Protein AF-A0A942G0R8-F1 (afdb_monomer_lite)

Foldseek 3Di:
DCQPALEEEDEDDQVVLCVCVVVVLPHAFQRKYKYKPYDNPPQAAPDWDADPNIIMGMHTNFDDPAAKKWKDWVPFDTKMWHWDDDGFDIWTWIAGPNDTWTWAPWGTDRQWTWTWTQDPPRWIKIDIWGDDPQKIWDWIDTPPDITIMIMGHD

pLDDT: mean 93.08, std 7.12, range [63.38, 98.56]

Sequence (154 aa):
DFSQATVVTLYLLPELNLRLKPTLLQMKPGTRIVSHSFDMGTWQPDTEINVGGSYGFFWIVPADVRGRWAIQLPGQSKAALALEQNYQKISGTLTVDGRAHPIEEARMVGTEMRFSCLCDGGKRAAFSLKVAGNSLAGQMRGPERSVAVEGKRL

Secondary structure (DSSP, 8-state):
--TT-SEEEE---HHHHHHHHHHHHTSPTT-EEEEES--BTTB--SEEEEETTEEEEEEE-PPP--EEEEEE-TT-S-EEEEEEEETTEEEEEEEETTEEEEEEEEEEETTEEEEEEE-TTS-EEEEEEEEETTEEEEEEE-SS-EEEEEEEE-

Radius of gyration: 17.7 Å; chains: 1; bounding box: 46×21×50 Å

Structure (mmCIF, N/CA/C/O backbone):
data_AF-A0A942G0R8-F1
#
_entry.id   AF-A0A942G0R8-F1
#
loop_
_atom_site.group_PDB
_atom_site.id
_atom_site.type_symbol
_atom_site.label_atom_id
_atom_site.label_alt_id
_atom_site.label_comp_id
_atom_site.label_asym_id
_atom_site.label_entity_id
_atom_site.label_seq_id
_atom_site.pdbx_PDB_ins_code
_atom_site.Cartn_x
_atom_site.Cartn_y
_atom_site.Cartn_z
_atom_site.occupancy
_atom_site.B_iso_or_equiv
_atom_site.auth_seq_id
_atom_site.auth_comp_id
_atom_site.auth_asym_id
_atom_site.auth_atom_id
_atom_site.pdbx_PDB_model_num
ATOM 1 N N . ASP A 1 1 ? -3.143 -3.179 -23.676 1.00 63.81 1 ASP A N 1
ATOM 2 C CA . ASP A 1 1 ? -3.898 -3.545 -22.465 1.00 63.81 1 ASP A CA 1
ATOM 3 C C . ASP A 1 1 ? -3.019 -4.461 -21.616 1.00 63.81 1 ASP A C 1
ATOM 5 O O . ASP A 1 1 ? -2.422 -5.369 -22.179 1.00 63.81 1 ASP A O 1
ATOM 9 N N . PHE A 1 2 ? -2.882 -4.185 -20.315 1.00 73.38 2 PHE A N 1
ATOM 10 C CA . PHE A 1 2 ? -2.100 -4.984 -19.355 1.00 73.38 2 PHE A CA 1
ATOM 11 C C . PHE A 1 2 ? -2.980 -5.622 -18.265 1.00 73.38 2 PHE A C 1
ATOM 13 O O . PHE A 1 2 ? -2.458 -6.202 -17.318 1.00 73.38 2 PHE A O 1
ATOM 20 N N . SER A 1 3 ? -4.307 -5.532 -18.375 1.00 72.00 3 SER A N 1
ATOM 21 C CA . SER A 1 3 ? -5.265 -5.854 -17.305 1.00 72.00 3 SER A CA 1
ATOM 22 C C . SER A 1 3 ? -5.118 -7.249 -16.669 1.00 72.00 3 SER A C 1
ATOM 24 O O . SER A 1 3 ? -5.421 -7.412 -15.488 1.00 7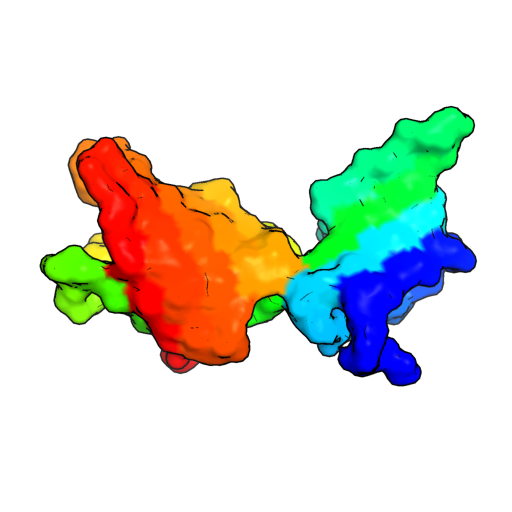2.00 3 SER A O 1
ATOM 26 N N . GLN A 1 4 ? -4.620 -8.244 -17.414 1.00 82.38 4 GLN A N 1
ATOM 27 C CA . GLN A 1 4 ? -4.427 -9.626 -16.944 1.00 82.38 4 GLN A CA 1
ATOM 28 C C . GLN A 1 4 ? -3.023 -9.918 -16.387 1.00 82.38 4 GLN A C 1
ATOM 30 O O . GLN A 1 4 ? -2.798 -10.972 -15.789 1.00 82.38 4 GLN A O 1
ATOM 35 N N . ALA A 1 5 ? -2.054 -9.025 -16.596 1.00 86.50 5 ALA A N 1
ATOM 36 C CA . ALA A 1 5 ? -0.676 -9.271 -16.194 1.00 86.50 5 ALA A CA 1
ATOM 37 C C . ALA A 1 5 ? -0.515 -9.171 -14.668 1.00 86.50 5 ALA A C 1
ATOM 39 O O . ALA A 1 5 ? -1.016 -8.251 -14.027 1.00 86.50 5 ALA A O 1
ATOM 40 N N . THR A 1 6 ? 0.222 -10.119 -14.082 1.00 92.06 6 THR A N 1
ATOM 41 C CA . THR A 1 6 ? 0.568 -10.124 -12.643 1.00 92.06 6 THR A CA 1
ATOM 42 C C . THR A 1 6 ? 2.036 -9.774 -12.383 1.00 92.06 6 THR A C 1
ATOM 44 O O . THR A 1 6 ? 2.437 -9.576 -11.228 1.00 92.06 6 THR A O 1
ATOM 47 N N . VAL A 1 7 ? 2.838 -9.728 -13.450 1.00 96.12 7 VAL A N 1
ATOM 48 C CA . VAL A 1 7 ? 4.231 -9.277 -13.490 1.00 96.12 7 VAL A CA 1
ATOM 49 C C . VAL A 1 7 ? 4.428 -8.476 -14.774 1.00 96.12 7 VAL A C 1
ATOM 51 O O . VAL A 1 7 ? 3.956 -8.895 -15.830 1.00 96.12 7 VAL A O 1
ATOM 54 N N . VAL A 1 8 ? 5.138 -7.355 -14.686 1.00 95.75 8 VAL A N 1
ATOM 55 C CA . VAL A 1 8 ? 5.575 -6.542 -15.824 1.00 95.75 8 VAL A CA 1
ATOM 56 C C . VAL A 1 8 ? 7.080 -6.334 -15.722 1.00 95.75 8 VAL A C 1
ATOM 58 O O . VAL A 1 8 ? 7.585 -5.942 -14.672 1.00 95.75 8 VAL A O 1
ATOM 61 N N . THR A 1 9 ? 7.797 -6.580 -16.812 1.00 95.44 9 THR A N 1
ATOM 62 C CA . THR A 1 9 ? 9.235 -6.316 -16.922 1.00 95.44 9 THR A CA 1
ATOM 63 C C . THR A 1 9 ? 9.464 -5.216 -17.947 1.00 95.44 9 THR A C 1
ATOM 65 O O . THR A 1 9 ? 8.969 -5.312 -19.069 1.00 95.44 9 THR A O 1
ATOM 68 N N . LEU A 1 10 ? 10.206 -4.180 -17.571 1.00 94.56 10 LEU A N 1
ATOM 69 C CA . LEU A 1 10 ? 10.457 -3.003 -18.391 1.00 94.56 10 LEU A CA 1
ATOM 70 C C . LEU A 1 10 ? 11.941 -2.901 -18.722 1.00 94.56 10 LEU A C 1
ATOM 72 O O . LEU A 1 10 ? 12.799 -2.937 -17.839 1.00 94.56 10 LEU A O 1
ATOM 76 N N . TYR A 1 11 ? 12.219 -2.721 -20.008 1.00 93.19 11 TYR A N 1
ATOM 77 C CA . TYR A 1 11 ? 13.522 -2.308 -20.501 1.00 93.19 11 TYR A CA 1
ATOM 78 C C . TYR A 1 11 ? 13.304 -1.218 -21.546 1.00 93.19 11 TYR A C 1
ATOM 80 O O . TYR A 1 11 ? 13.187 -1.477 -22.741 1.00 93.19 11 TYR A O 1
ATOM 88 N N . LEU A 1 12 ? 13.098 -0.004 -21.044 1.00 89.69 12 LEU A N 1
ATOM 89 C CA . LEU A 1 12 ? 12.662 1.166 -21.801 1.00 89.69 12 LEU A CA 1
ATOM 90 C C . LEU A 1 12 ? 13.551 2.365 -21.460 1.00 89.69 12 LEU A C 1
ATOM 92 O O . LEU A 1 12 ? 14.416 2.276 -20.597 1.00 89.69 12 LEU A O 1
ATOM 96 N N . LEU A 1 13 ? 13.311 3.494 -22.124 1.00 91.56 13 LEU A N 1
ATOM 97 C CA . LEU A 1 13 ? 13.907 4.784 -21.772 1.00 91.56 13 LEU A CA 1
ATOM 98 C C . LEU A 1 13 ? 13.164 5.443 -20.586 1.00 91.56 13 LEU A C 1
ATOM 100 O O . LEU A 1 13 ? 11.971 5.167 -20.398 1.00 91.56 13 LEU A O 1
ATOM 104 N N . PRO A 1 14 ? 13.812 6.345 -19.818 1.00 90.50 14 PRO A N 1
ATOM 105 C CA . PRO A 1 14 ? 13.206 7.008 -18.657 1.00 90.50 14 PRO A CA 1
ATOM 106 C C . PRO A 1 14 ? 11.860 7.677 -18.960 1.00 90.50 14 PRO A C 1
ATOM 108 O O . PRO A 1 14 ? 10.892 7.538 -18.211 1.00 90.50 14 PRO A O 1
ATOM 111 N N . GLU A 1 15 ? 11.755 8.374 -20.091 1.00 93.25 15 GLU A N 1
ATOM 112 C CA . GLU A 1 15 ? 10.555 9.123 -20.467 1.00 93.25 15 GLU A CA 1
ATOM 113 C C . GLU A 1 15 ? 9.379 8.186 -20.761 1.00 93.25 15 GLU A C 1
ATOM 115 O O . GLU A 1 15 ? 8.221 8.520 -20.491 1.00 93.25 15 GLU A O 1
ATOM 120 N N . LEU A 1 16 ? 9.669 6.994 -21.292 1.00 93.19 16 LEU A N 1
ATOM 121 C CA . LEU A 1 16 ? 8.664 5.967 -21.550 1.00 93.19 16 LEU A CA 1
ATOM 122 C C . LEU A 1 16 ? 8.165 5.347 -20.245 1.00 93.19 16 LEU A C 1
ATOM 124 O O . LEU A 1 16 ? 6.955 5.174 -20.102 1.00 93.19 16 LEU A O 1
ATOM 128 N N . ASN A 1 17 ? 9.049 5.101 -19.272 1.00 92.75 17 ASN A N 1
ATOM 129 C CA . ASN A 1 17 ? 8.644 4.665 -17.932 1.00 92.75 17 ASN A CA 1
ATOM 130 C C . ASN A 1 17 ? 7.670 5.667 -17.298 1.00 92.75 17 ASN A C 1
ATOM 132 O O . ASN A 1 17 ? 6.591 5.287 -16.838 1.00 92.75 17 ASN A O 1
ATOM 136 N N . LEU A 1 18 ? 7.987 6.964 -17.353 1.00 94.06 18 LEU A N 1
ATOM 137 C CA . LEU A 1 18 ? 7.130 8.011 -16.790 1.00 94.06 18 LEU A CA 1
ATOM 138 C C . LEU A 1 18 ? 5.769 8.115 -17.491 1.00 94.06 18 LEU A C 1
ATOM 140 O O . LEU A 1 18 ? 4.757 8.313 -16.816 1.00 94.06 18 LEU A O 1
ATOM 144 N N . ARG A 1 19 ? 5.721 7.943 -18.819 1.00 94.38 19 ARG A N 1
ATOM 145 C CA . ARG A 1 19 ? 4.461 7.893 -19.583 1.00 94.38 19 ARG A CA 1
ATOM 146 C C . ARG A 1 19 ? 3.643 6.636 -19.286 1.00 94.38 19 ARG A C 1
ATOM 148 O O . ARG A 1 19 ? 2.417 6.697 -19.321 1.00 94.38 19 ARG A O 1
ATOM 155 N N . LEU A 1 20 ? 4.299 5.514 -18.988 1.00 94.00 20 LEU A N 1
ATOM 156 C CA . LEU A 1 20 ? 3.641 4.240 -18.701 1.00 94.00 20 LEU A CA 1
ATOM 157 C C . LEU A 1 20 ? 3.128 4.155 -17.255 1.00 94.00 20 LEU A C 1
ATOM 159 O O . LEU A 1 20 ? 2.113 3.501 -17.009 1.00 94.00 20 LEU A O 1
ATOM 163 N N . LYS A 1 21 ? 3.768 4.856 -16.308 1.00 95.31 21 LYS A N 1
ATOM 164 C CA . LYS A 1 21 ? 3.412 4.871 -14.877 1.00 95.31 21 LYS A CA 1
ATOM 165 C C . LYS A 1 21 ? 1.903 4.988 -14.592 1.00 95.31 21 LYS A C 1
ATOM 167 O O . LYS A 1 21 ? 1.412 4.163 -13.822 1.00 95.31 21 LYS A O 1
ATOM 172 N N . PRO A 1 22 ? 1.133 5.928 -15.184 1.00 95.62 22 PRO A N 1
ATOM 173 C CA . PRO A 1 22 ? -0.306 6.019 -14.928 1.00 95.62 22 PRO A CA 1
ATOM 174 C C . PRO A 1 22 ? -1.074 4.746 -15.310 1.00 95.62 22 PRO A C 1
ATOM 176 O O . PRO A 1 22 ? -2.008 4.370 -14.612 1.00 95.62 22 PRO A O 1
ATOM 179 N N . THR A 1 23 ? -0.654 4.055 -16.376 1.00 94.81 23 THR A N 1
ATOM 180 C CA . THR A 1 23 ? -1.261 2.784 -16.808 1.00 94.81 23 THR A CA 1
ATOM 181 C C . THR A 1 23 ? -0.899 1.650 -15.850 1.00 94.81 23 THR A C 1
ATOM 183 O O . THR A 1 23 ? -1.754 0.844 -15.496 1.00 94.81 23 THR A O 1
ATOM 186 N N . LEU A 1 24 ? 0.352 1.605 -15.377 1.00 95.44 24 LEU A N 1
ATOM 187 C CA . LEU A 1 24 ? 0.813 0.598 -14.413 1.00 95.44 24 LEU A CA 1
ATOM 188 C C . LEU A 1 24 ? 0.073 0.700 -13.074 1.00 95.44 24 LEU A C 1
ATOM 190 O O . LEU A 1 24 ? -0.273 -0.314 -12.478 1.00 95.44 24 LEU A O 1
ATOM 194 N N . LEU A 1 25 ? -0.223 1.919 -12.621 1.00 95.62 25 LEU A N 1
ATOM 195 C CA . LEU A 1 25 ? -0.970 2.159 -11.382 1.00 95.62 25 LEU A CA 1
ATOM 196 C C . LEU A 1 25 ? -2.449 1.750 -11.467 1.00 95.62 25 LEU A C 1
ATOM 198 O O . LEU A 1 25 ? -3.078 1.561 -10.432 1.00 95.62 25 LEU A O 1
ATOM 202 N N . GLN A 1 26 ? -3.001 1.600 -12.675 1.00 94.38 26 GLN A N 1
ATOM 203 C CA . GLN A 1 26 ? -4.364 1.097 -12.895 1.00 94.38 26 GLN A CA 1
ATOM 204 C C . GLN A 1 26 ? -4.435 -0.436 -12.935 1.00 94.38 26 GLN A C 1
ATOM 206 O O . GLN A 1 26 ? -5.525 -1.003 -13.016 1.00 94.38 26 GLN A O 1
ATOM 211 N N . MET A 1 27 ? -3.291 -1.123 -12.899 1.00 95.50 27 MET A N 1
ATOM 212 C CA . MET A 1 27 ? -3.259 -2.580 -12.876 1.00 95.50 27 MET A CA 1
ATOM 213 C C . MET A 1 27 ? -3.796 -3.131 -11.552 1.00 95.50 27 MET A C 1
ATOM 215 O O . MET A 1 27 ? -3.929 -2.426 -10.550 1.00 95.50 27 MET A O 1
ATOM 219 N N . LYS A 1 28 ? -4.077 -4.437 -11.527 1.00 95.44 28 LYS A N 1
ATOM 220 C CA . LYS A 1 28 ? -4.548 -5.120 -10.321 1.00 95.44 28 LYS A CA 1
ATOM 22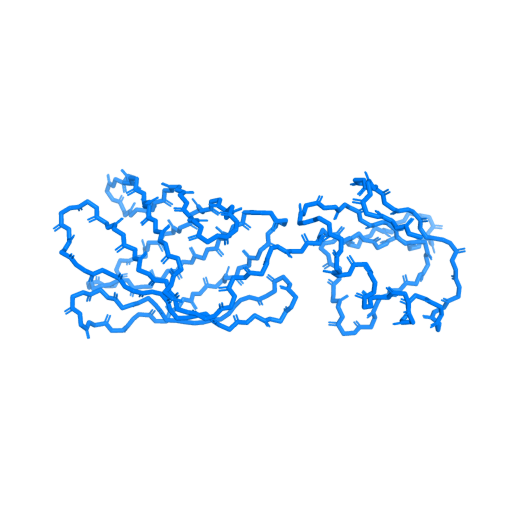1 C C . LYS A 1 28 ? -3.572 -4.886 -9.151 1.00 95.44 28 LYS A C 1
ATOM 223 O O . LYS A 1 28 ? -2.376 -5.152 -9.319 1.00 95.44 28 LYS A O 1
ATOM 228 N N . PRO A 1 29 ? -4.051 -4.479 -7.960 1.00 97.00 29 PRO A N 1
ATOM 229 C CA . PRO A 1 29 ? -3.208 -4.392 -6.775 1.00 97.00 29 PRO A CA 1
ATOM 230 C C . PRO A 1 29 ? -2.449 -5.695 -6.508 1.00 97.00 29 PRO A C 1
ATOM 232 O O . PRO A 1 29 ? -3.008 -6.788 -6.619 1.00 97.00 29 PRO A O 1
ATOM 235 N N . GLY A 1 30 ? -1.167 -5.578 -6.170 1.00 96.88 30 GLY A N 1
ATOM 236 C CA . GLY A 1 30 ? -0.249 -6.712 -6.045 1.00 96.88 30 GLY A CA 1
ATOM 237 C C . GLY A 1 30 ? 0.478 -7.094 -7.338 1.00 96.88 30 GLY A C 1
ATOM 238 O O . GLY A 1 30 ? 1.350 -7.962 -7.299 1.00 96.88 30 GLY A O 1
ATOM 239 N N . THR A 1 31 ? 0.174 -6.456 -8.473 1.00 97.69 31 THR A N 1
ATOM 240 C CA . THR A 1 31 ? 0.991 -6.601 -9.687 1.00 97.69 31 THR A CA 1
ATOM 241 C C . THR A 1 31 ? 2.418 -6.152 -9.400 1.00 97.69 31 THR A C 1
ATOM 243 O O . THR A 1 31 ? 2.633 -5.088 -8.821 1.00 97.69 31 THR A O 1
ATOM 246 N N . ARG A 1 32 ? 3.388 -6.962 -9.821 1.00 97.88 32 ARG A N 1
ATOM 247 C CA . ARG A 1 32 ? 4.818 -6.697 -9.632 1.00 97.88 32 ARG A CA 1
ATOM 248 C C . ARG A 1 32 ? 5.400 -6.074 -10.885 1.00 97.88 32 ARG A C 1
ATOM 250 O O . ARG A 1 32 ? 5.131 -6.554 -11.982 1.00 97.88 32 ARG A O 1
ATOM 257 N N . ILE A 1 33 ? 6.209 -5.044 -10.726 1.00 97.69 33 ILE A N 1
ATOM 258 C CA . ILE A 1 33 ? 6.857 -4.348 -11.832 1.00 97.69 33 ILE A CA 1
ATOM 259 C C . ILE A 1 33 ? 8.351 -4.361 -11.563 1.00 97.69 33 ILE A C 1
ATOM 261 O O . ILE A 1 33 ? 8.782 -3.975 -10.481 1.00 97.69 33 ILE A O 1
ATOM 265 N N . VAL A 1 34 ? 9.125 -4.801 -12.546 1.00 97.00 34 VAL A N 1
ATOM 266 C CA . VAL A 1 34 ? 10.586 -4.731 -12.539 1.00 97.00 34 VAL A CA 1
ATOM 267 C C . VAL A 1 34 ? 11.012 -3.842 -13.696 1.00 97.00 34 VAL A C 1
ATOM 269 O O . VAL A 1 34 ? 10.563 -4.051 -14.819 1.00 97.00 34 VAL A O 1
ATOM 272 N N . SER A 1 35 ? 11.881 -2.871 -13.441 1.00 96.69 35 SER A N 1
ATOM 273 C CA . SER A 1 35 ? 12.488 -2.024 -14.470 1.00 96.69 35 SER A CA 1
ATOM 274 C C . SER A 1 35 ? 14.003 -2.139 -14.417 1.00 96.69 35 SER A C 1
ATOM 276 O O . SER A 1 35 ? 14.592 -2.084 -13.337 1.00 96.69 35 SER A O 1
ATOM 278 N N . HIS A 1 36 ? 14.629 -2.290 -15.579 1.00 95.06 36 HIS A N 1
ATOM 279 C CA . HIS A 1 36 ? 16.078 -2.246 -15.717 1.00 95.06 36 HIS A CA 1
ATOM 280 C C . HIS A 1 36 ? 16.554 -0.803 -15.952 1.00 95.06 36 HIS A C 1
ATOM 282 O O . HIS A 1 36 ? 15.999 -0.083 -16.780 1.00 95.06 36 HIS A O 1
ATOM 288 N N . SER A 1 37 ? 17.602 -0.401 -15.233 1.00 92.44 37 SER A N 1
ATOM 289 C CA . SER A 1 37 ? 18.316 0.885 -15.293 1.00 92.44 37 SER A CA 1
ATOM 290 C C . SER A 1 37 ? 17.558 2.155 -14.902 1.00 92.44 37 SER A C 1
ATOM 292 O O . SER A 1 37 ? 18.210 3.086 -14.437 1.00 92.44 37 SER A O 1
ATOM 294 N N . PHE A 1 38 ? 16.233 2.228 -15.056 1.00 94.88 38 PHE A N 1
ATOM 295 C CA . PHE A 1 38 ? 15.489 3.482 -14.867 1.00 94.88 38 PHE A CA 1
ATOM 296 C C . PHE A 1 38 ? 14.286 3.349 -13.935 1.00 94.88 38 PHE A C 1
ATOM 298 O O . PHE A 1 38 ? 13.559 2.350 -13.976 1.00 94.88 38 PHE A O 1
ATOM 305 N N . ASP A 1 39 ? 14.064 4.387 -13.127 1.00 94.25 39 ASP A N 1
ATOM 306 C CA . ASP A 1 39 ? 12.996 4.456 -12.133 1.00 94.25 39 ASP A CA 1
ATOM 307 C C . ASP A 1 39 ? 11.653 4.979 -12.704 1.00 94.25 39 ASP A C 1
ATOM 309 O O . ASP A 1 39 ? 11.426 4.996 -13.918 1.00 94.25 39 ASP A O 1
ATOM 313 N N . MET A 1 40 ? 10.732 5.351 -11.805 1.00 95.12 40 MET A N 1
ATOM 314 C CA . MET A 1 40 ? 9.393 5.887 -12.099 1.00 95.12 40 MET A CA 1
ATOM 315 C C . MET A 1 40 ? 9.202 7.327 -11.563 1.00 95.12 40 MET A C 1
ATOM 317 O O . MET A 1 40 ? 8.068 7.801 -11.352 1.00 95.12 40 MET A O 1
ATOM 321 N N . GLY A 1 41 ? 10.306 8.045 -11.336 1.00 94.12 41 GLY A N 1
ATOM 322 C CA . GLY A 1 41 ? 10.348 9.389 -10.769 1.00 94.12 41 GLY A CA 1
ATOM 323 C C . GLY A 1 41 ? 9.767 9.437 -9.356 1.00 94.12 41 GLY A C 1
ATOM 324 O O . GLY A 1 41 ? 10.265 8.810 -8.429 1.00 94.12 41 GLY A O 1
ATOM 325 N N . THR A 1 42 ? 8.664 10.170 -9.174 1.00 95.19 42 THR A N 1
ATOM 326 C CA . THR A 1 42 ? 8.045 10.356 -7.846 1.00 95.19 42 THR A CA 1
ATOM 327 C C . THR A 1 42 ? 7.498 9.077 -7.210 1.00 95.19 42 THR A C 1
ATOM 329 O O . THR A 1 42 ? 7.273 9.053 -5.999 1.00 95.19 42 THR A O 1
ATOM 332 N N . TRP A 1 43 ? 7.272 8.018 -7.994 1.00 97.31 43 TRP A N 1
ATOM 333 C CA . TRP A 1 43 ? 6.888 6.718 -7.454 1.00 97.31 43 TRP A CA 1
ATOM 334 C C . TRP A 1 43 ? 8.139 5.944 -7.050 1.00 97.31 43 TRP A C 1
ATOM 336 O O . TRP A 1 43 ? 8.761 5.264 -7.865 1.00 97.31 43 TRP A O 1
ATOM 346 N N . GLN A 1 44 ? 8.512 6.073 -5.778 1.00 96.94 44 GLN A N 1
ATOM 347 C CA . GLN A 1 44 ? 9.692 5.405 -5.237 1.00 96.94 44 GLN A CA 1
ATOM 348 C C . GLN A 1 44 ? 9.550 3.876 -5.307 1.00 96.94 44 GLN A C 1
ATOM 350 O O . GLN A 1 44 ? 8.443 3.373 -5.083 1.00 96.94 44 GLN A O 1
ATOM 355 N N . PRO A 1 45 ? 10.637 3.142 -5.586 1.00 97.50 45 PRO A N 1
ATOM 356 C CA . PRO A 1 45 ? 10.638 1.684 -5.602 1.00 97.50 45 PRO A CA 1
ATOM 357 C C . PRO A 1 45 ? 10.340 1.085 -4.225 1.00 97.50 45 PRO A C 1
ATOM 359 O O . PRO A 1 45 ? 10.615 1.664 -3.171 1.00 97.50 45 PRO A O 1
ATOM 362 N N . ASP A 1 46 ? 9.765 -0.114 -4.236 1.00 97.31 46 ASP A N 1
ATOM 363 C CA . ASP A 1 46 ? 9.707 -0.980 -3.062 1.00 97.31 46 ASP A CA 1
ATOM 364 C C . ASP A 1 46 ? 11.061 -1.633 -2.785 1.00 97.31 46 ASP A C 1
ATOM 366 O O . ASP A 1 46 ? 11.395 -1.896 -1.631 1.00 97.31 46 ASP A O 1
ATOM 370 N N . THR A 1 47 ? 11.856 -1.888 -3.825 1.00 97.12 47 THR A N 1
ATOM 371 C CA . THR A 1 47 ? 13.217 -2.416 -3.696 1.00 97.12 47 THR A CA 1
ATOM 372 C C . THR A 1 47 ? 14.098 -1.911 -4.832 1.00 97.12 47 THR A C 1
ATOM 374 O O . THR A 1 47 ? 13.685 -1.901 -5.992 1.00 97.12 47 THR A O 1
ATOM 377 N N . GLU A 1 48 ? 15.323 -1.525 -4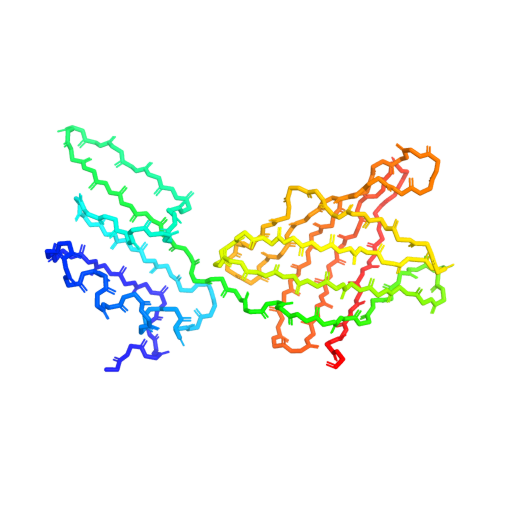.489 1.00 96.25 48 GLU A N 1
ATOM 378 C CA . GLU A 1 48 ? 16.400 -1.241 -5.436 1.00 96.25 48 GLU A CA 1
ATOM 379 C C . GLU A 1 48 ? 17.391 -2.404 -5.422 1.00 96.25 48 GLU A C 1
ATOM 381 O O . GLU A 1 48 ? 17.750 -2.926 -4.367 1.00 96.25 48 GLU A O 1
ATOM 386 N N . ILE A 1 49 ? 17.804 -2.834 -6.606 1.00 94.00 49 ILE A N 1
ATOM 387 C CA . ILE A 1 49 ? 18.689 -3.971 -6.829 1.00 94.00 49 ILE A CA 1
ATOM 388 C C . ILE A 1 49 ? 19.915 -3.436 -7.559 1.00 94.00 49 ILE A C 1
ATOM 390 O O . ILE A 1 49 ? 19.782 -2.819 -8.611 1.00 94.00 49 ILE A O 1
ATOM 394 N N . ASN A 1 50 ? 21.110 -3.687 -7.030 1.00 93.12 50 ASN A N 1
ATOM 395 C CA . ASN A 1 50 ? 22.362 -3.364 -7.709 1.00 93.12 50 ASN A CA 1
ATOM 396 C C . ASN A 1 50 ? 23.203 -4.635 -7.840 1.00 93.12 50 ASN A C 1
ATOM 398 O O . ASN A 1 50 ? 23.585 -5.236 -6.836 1.00 93.12 50 ASN A O 1
ATOM 402 N N . VAL A 1 51 ? 23.465 -5.051 -9.079 1.00 89.38 51 VAL A N 1
ATOM 403 C CA . VAL A 1 51 ? 24.274 -6.234 -9.389 1.00 89.38 51 VAL A CA 1
ATOM 404 C C . VAL A 1 51 ? 25.285 -5.868 -10.465 1.00 89.38 51 VAL A C 1
ATOM 406 O O . VAL A 1 51 ? 24.915 -5.552 -11.593 1.00 89.38 51 VAL A O 1
ATOM 409 N N . GLY A 1 52 ? 26.575 -5.912 -10.122 1.00 84.44 52 GLY A N 1
ATOM 410 C CA . GLY A 1 52 ? 27.661 -5.704 -11.087 1.00 84.44 52 GLY A CA 1
ATOM 411 C C . GLY A 1 52 ? 27.604 -4.359 -11.823 1.00 84.44 52 GLY A C 1
ATOM 412 O O . GLY A 1 52 ? 27.960 -4.300 -12.994 1.00 84.44 52 GLY A O 1
ATOM 413 N N . GLY A 1 53 ? 27.106 -3.299 -11.173 1.00 83.25 53 GLY A N 1
ATOM 414 C CA . GLY A 1 53 ? 26.936 -1.973 -11.784 1.00 83.25 53 GLY A CA 1
ATOM 415 C C . GLY A 1 53 ? 25.638 -1.796 -12.580 1.00 83.25 53 GLY A C 1
ATOM 416 O O . GLY A 1 53 ? 25.384 -0.705 -13.086 1.00 83.25 53 GLY A O 1
ATOM 417 N N . SER A 1 54 ? 24.799 -2.832 -12.667 1.00 88.06 54 SER A N 1
ATOM 418 C CA . SER A 1 54 ? 23.452 -2.745 -13.235 1.00 88.06 54 SER A CA 1
ATOM 419 C C . SER A 1 54 ? 22.427 -2.467 -12.140 1.00 88.06 54 SER A C 1
ATOM 421 O O . SER A 1 54 ? 22.407 -3.150 -11.114 1.00 88.06 54 SER A O 1
ATOM 423 N N . TYR A 1 55 ? 21.554 -1.489 -12.383 1.00 92.44 55 TYR A N 1
ATOM 424 C CA . TYR A 1 55 ? 20.454 -1.138 -11.487 1.00 92.44 55 TYR A CA 1
ATOM 425 C C . TYR A 1 55 ? 19.152 -1.801 -11.935 1.00 92.44 55 TYR A C 1
ATOM 427 O O . TYR A 1 55 ? 18.797 -1.777 -13.114 1.00 92.44 55 TYR A O 1
ATOM 435 N N . GLY A 1 56 ? 18.427 -2.365 -10.980 1.00 95.69 56 GLY A N 1
ATOM 436 C CA . GLY A 1 56 ? 17.069 -2.855 -11.127 1.00 95.69 56 GLY A CA 1
ATOM 437 C C . GLY A 1 56 ? 16.171 -2.198 -10.0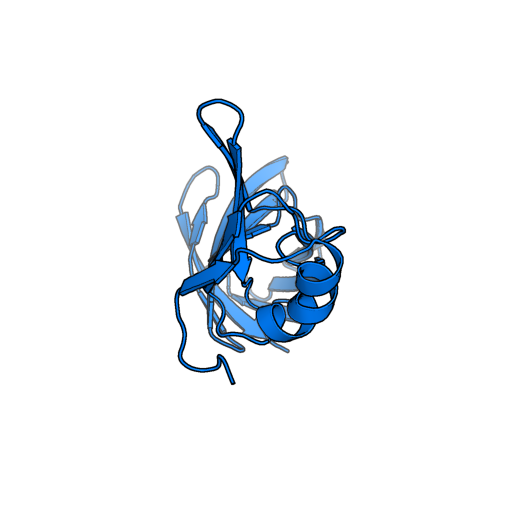91 1.00 95.69 56 GLY A C 1
ATOM 438 O O . GLY A 1 56 ? 16.559 -2.017 -8.940 1.00 95.69 56 GLY A O 1
ATOM 439 N N . PHE A 1 57 ? 14.957 -1.864 -10.492 1.00 97.19 57 PHE A N 1
ATOM 440 C CA . PHE A 1 57 ? 13.967 -1.257 -9.618 1.00 97.19 57 PHE A CA 1
ATOM 441 C C . PHE A 1 57 ? 12.718 -2.123 -9.585 1.00 97.19 57 PHE A C 1
ATOM 443 O O . PHE A 1 57 ? 12.275 -2.621 -10.622 1.00 97.19 57 PHE A O 1
ATOM 450 N N . PHE A 1 58 ? 12.159 -2.308 -8.396 1.00 97.81 58 PHE A N 1
ATOM 451 C CA . PHE A 1 58 ? 11.000 -3.155 -8.170 1.00 97.81 58 PHE A CA 1
ATOM 452 C C . PHE A 1 58 ? 9.890 -2.386 -7.464 1.00 97.81 58 PHE A C 1
ATOM 454 O O . PHE A 1 58 ? 10.133 -1.724 -6.456 1.00 97.81 58 PHE A O 1
ATOM 461 N N . TRP A 1 59 ? 8.668 -2.530 -7.971 1.00 98.44 59 TRP A N 1
ATOM 462 C CA . TRP A 1 59 ? 7.455 -1.984 -7.371 1.00 98.44 59 TRP A CA 1
ATOM 463 C C . TRP A 1 59 ? 6.366 -3.042 -7.291 1.00 98.44 59 TRP A C 1
ATOM 465 O O . TRP A 1 59 ? 6.279 -3.957 -8.115 1.00 98.44 59 TRP A O 1
ATOM 475 N N . ILE A 1 60 ? 5.469 -2.846 -6.339 1.00 98.38 60 ILE A N 1
ATOM 476 C CA . ILE A 1 60 ? 4.210 -3.554 -6.220 1.00 98.38 60 ILE A CA 1
ATOM 477 C C . ILE A 1 60 ? 3.098 -2.516 -6.324 1.00 98.38 60 ILE A C 1
ATOM 479 O O . ILE A 1 60 ? 3.049 -1.567 -5.545 1.00 98.38 60 ILE A O 1
ATOM 483 N N . VAL A 1 61 ? 2.176 -2.704 -7.270 1.00 98.19 61 VAL A N 1
ATOM 484 C CA . VAL A 1 61 ? 1.018 -1.814 -7.433 1.00 98.19 61 VAL A CA 1
ATOM 485 C C . VAL A 1 61 ? 0.189 -1.836 -6.140 1.00 98.19 61 VAL A C 1
ATOM 487 O O . VAL A 1 61 ? -0.338 -2.899 -5.789 1.00 98.19 61 VAL A O 1
ATOM 490 N N . PRO A 1 62 ? 0.080 -0.717 -5.403 1.00 98.31 62 PRO A N 1
ATOM 491 C CA . PRO A 1 62 ? -0.613 -0.686 -4.121 1.00 98.31 62 PRO A CA 1
ATOM 492 C C . PRO A 1 62 ? -2.131 -0.645 -4.329 1.00 98.31 62 PRO A C 1
ATOM 494 O O . PRO A 1 62 ? -2.622 -0.023 -5.269 1.00 98.31 62 PRO A O 1
ATOM 497 N N . ALA A 1 63 ? -2.894 -1.280 -3.440 1.00 98.19 63 ALA A N 1
ATOM 498 C CA . ALA A 1 63 ? -4.341 -1.092 -3.409 1.00 98.19 63 ALA A CA 1
ATOM 499 C C . ALA A 1 63 ? -4.680 0.347 -2.998 1.00 98.19 63 ALA A C 1
ATOM 501 O O . ALA A 1 63 ? -3.993 0.933 -2.159 1.00 98.19 63 ALA A O 1
ATOM 502 N N . ASP A 1 64 ? -5.749 0.904 -3.569 1.00 97.50 64 ASP A N 1
ATOM 503 C CA . ASP A 1 64 ? -6.250 2.219 -3.171 1.00 97.50 64 ASP A CA 1
ATOM 504 C C . ASP A 1 64 ? -6.982 2.114 -1.832 1.00 97.50 64 ASP A C 1
ATOM 506 O O . ASP A 1 64 ? -8.004 1.431 -1.713 1.00 97.50 64 ASP A O 1
ATOM 510 N N . VAL A 1 65 ? -6.469 2.797 -0.816 1.00 98.19 65 VAL A N 1
ATOM 511 C CA . VAL A 1 65 ? -7.036 2.836 0.536 1.00 98.19 65 VAL A CA 1
ATOM 512 C C . VAL A 1 65 ? -7.522 4.224 0.940 1.00 98.19 65 VAL A C 1
ATOM 514 O O . VAL A 1 65 ? -7.995 4.391 2.061 1.00 98.19 65 VAL A O 1
ATOM 517 N N . ARG A 1 66 ? -7.469 5.214 0.042 1.00 98.12 66 ARG A N 1
ATOM 518 C CA . ARG A 1 66 ? -7.829 6.606 0.355 1.00 98.12 66 ARG A CA 1
ATOM 519 C C . ARG A 1 66 ? -9.261 6.757 0.852 1.00 98.12 66 ARG A C 1
ATOM 521 O O . ARG A 1 66 ? -10.175 6.067 0.402 1.00 98.12 66 ARG A O 1
ATOM 528 N N . GLY A 1 67 ? -9.468 7.731 1.728 1.00 98.06 67 GLY A N 1
ATOM 529 C CA . GLY A 1 67 ? -10.781 8.076 2.256 1.00 98.06 67 GLY A CA 1
ATOM 530 C C . GLY A 1 67 ? -11.039 7.470 3.629 1.00 98.06 67 GLY A C 1
ATOM 531 O O . GLY A 1 67 ? -10.116 7.231 4.409 1.00 98.06 67 GLY A O 1
ATOM 532 N N . ARG A 1 68 ? -12.320 7.296 3.958 1.00 98.12 68 ARG A N 1
ATOM 533 C CA . ARG A 1 68 ? -12.758 6.933 5.307 1.00 98.12 68 ARG A CA 1
ATOM 534 C C . ARG A 1 68 ? -13.204 5.480 5.369 1.00 98.12 68 ARG A C 1
ATOM 536 O O . ARG A 1 68 ? -13.867 4.979 4.467 1.00 98.12 68 ARG A O 1
ATOM 543 N N . TRP A 1 69 ? -12.878 4.834 6.476 1.00 97.88 69 TRP A N 1
ATOM 544 C CA . TRP A 1 69 ? -13.233 3.454 6.770 1.00 97.88 69 TRP A CA 1
ATOM 545 C C . TRP A 1 69 ? -13.857 3.372 8.154 1.00 97.88 69 TRP A C 1
ATOM 547 O O . TRP A 1 69 ? -13.362 3.995 9.091 1.00 97.88 69 TRP A O 1
ATOM 557 N N . ALA A 1 70 ? -14.914 2.581 8.293 1.00 95.94 70 ALA A N 1
ATOM 558 C CA . ALA A 1 70 ? -15.378 2.103 9.586 1.00 95.94 70 ALA A CA 1
ATOM 559 C C . ALA A 1 70 ? -14.614 0.825 9.936 1.00 95.94 70 ALA A C 1
ATOM 561 O O . ALA A 1 70 ? -14.515 -0.080 9.107 1.00 95.94 70 ALA A O 1
ATOM 562 N N . ILE A 1 71 ? -14.081 0.757 11.153 1.00 93.50 71 ILE A N 1
ATOM 563 C CA . ILE A 1 71 ? -13.321 -0.381 11.666 1.00 93.50 71 ILE A CA 1
ATOM 564 C C . ILE A 1 71 ? -14.010 -0.913 12.922 1.00 93.50 71 ILE A C 1
ATOM 566 O O . ILE A 1 71 ? -14.407 -0.154 13.807 1.00 93.50 71 ILE A O 1
ATOM 570 N N . GLN A 1 72 ? -14.124 -2.233 13.001 1.00 90.25 72 GLN A N 1
ATOM 571 C CA . GLN A 1 72 ? -14.579 -2.949 14.177 1.00 90.25 72 GLN A CA 1
ATOM 572 C C . GLN A 1 72 ? -13.365 -3.506 14.925 1.00 90.25 72 GLN A C 1
ATOM 574 O O . GLN A 1 72 ? -12.600 -4.309 14.386 1.00 90.25 72 GLN A O 1
ATOM 579 N N . LEU A 1 73 ? -13.204 -3.079 16.177 1.00 83.12 73 LEU A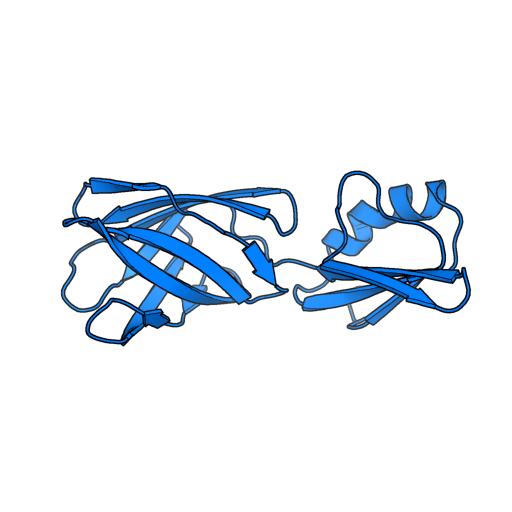 N 1
ATOM 580 C CA . LEU A 1 73 ? -12.219 -3.617 17.111 1.00 83.12 73 LEU A CA 1
ATOM 581 C C . LEU A 1 73 ? -12.956 -4.397 18.213 1.00 83.12 73 LEU A C 1
ATOM 583 O O . LEU A 1 73 ? -13.961 -3.904 18.732 1.00 83.12 73 LEU A O 1
ATOM 587 N N . PRO A 1 74 ? -12.513 -5.612 18.588 1.00 73.94 74 PRO A N 1
ATOM 588 C CA . PRO A 1 74 ? -13.176 -6.398 19.622 1.00 73.94 74 PRO A CA 1
ATOM 589 C C . PRO A 1 74 ? -13.233 -5.660 20.962 1.00 73.94 74 PRO A C 1
ATOM 591 O O . PRO A 1 74 ? -12.204 -5.270 21.513 1.00 73.94 74 PRO A O 1
ATOM 594 N N . GLY A 1 75 ? -14.444 -5.499 21.499 1.00 70.50 75 GLY A N 1
ATOM 595 C CA . GLY A 1 75 ? -14.689 -4.775 22.750 1.00 70.50 75 GLY A CA 1
ATOM 596 C C . GLY A 1 75 ? -14.772 -3.251 22.612 1.00 70.50 75 GLY A C 1
ATOM 597 O O . GLY A 1 75 ? -14.925 -2.579 23.626 1.00 70.50 75 GLY A O 1
ATOM 598 N N . GLN A 1 76 ? -14.703 -2.704 21.394 1.00 66.06 76 GLN A N 1
ATOM 599 C CA . GLN A 1 76 ? -14.895 -1.278 21.120 1.00 66.06 76 GLN A CA 1
ATOM 600 C C . GLN A 1 76 ? -16.090 -1.057 20.197 1.00 66.06 76 GLN A C 1
ATOM 602 O O . GLN A 1 76 ? -16.372 -1.853 19.298 1.00 66.06 76 GLN A O 1
ATOM 607 N N . SER A 1 77 ? -16.806 0.040 20.438 1.00 63.38 77 SER A N 1
ATOM 608 C CA . SER A 1 77 ? -18.111 0.257 19.815 1.00 63.38 77 SER A CA 1
ATOM 609 C C . SER A 1 77 ? -17.990 0.860 18.418 1.00 63.38 77 SER A C 1
ATOM 611 O O . SER A 1 77 ? -18.761 0.481 17.537 1.00 63.38 77 SER A O 1
ATOM 613 N N . LYS A 1 78 ? -17.054 1.801 18.200 1.00 77.50 78 LYS A N 1
ATOM 614 C CA . LYS A 1 78 ? -16.878 2.505 16.916 1.00 77.50 78 LYS A CA 1
ATOM 615 C C . LYS A 1 78 ? -15.431 2.979 16.739 1.00 77.50 78 LYS A C 1
ATOM 617 O O . LYS A 1 78 ? -14.996 3.886 17.446 1.00 77.50 78 LYS A O 1
ATOM 622 N N . ALA A 1 79 ? -14.719 2.423 15.760 1.00 91.75 79 ALA A N 1
ATOM 623 C CA . ALA A 1 79 ? -13.455 2.975 15.284 1.00 91.75 79 ALA A CA 1
ATOM 624 C C . ALA A 1 79 ? -13.585 3.429 13.824 1.00 91.75 79 ALA A C 1
ATOM 626 O O . ALA A 1 79 ? -14.343 2.858 13.038 1.00 91.75 79 ALA A O 1
ATOM 627 N N . ALA A 1 80 ? -12.860 4.480 13.455 1.00 95.25 80 ALA A N 1
ATOM 628 C CA . ALA A 1 80 ? -12.826 4.997 12.095 1.00 95.25 80 ALA A CA 1
ATOM 629 C C . ALA A 1 80 ? -11.391 5.303 11.678 1.00 95.25 80 ALA A C 1
ATOM 631 O O . ALA A 1 80 ? -10.601 5.783 12.481 1.00 95.25 80 ALA A O 1
ATOM 632 N N . LEU A 1 81 ? -11.059 5.057 10.418 1.00 96.94 81 LEU A N 1
ATOM 633 C CA . LEU A 1 81 ? -9.746 5.346 9.856 1.00 96.94 81 LEU A CA 1
ATOM 634 C C . LEU A 1 81 ? -9.919 6.311 8.685 1.00 96.94 81 LEU A C 1
ATOM 636 O O . LEU A 1 81 ? -10.699 6.041 7.773 1.00 96.94 81 LEU A O 1
ATOM 640 N N . ALA A 1 82 ? -9.227 7.444 8.725 1.00 98.31 82 ALA A N 1
ATOM 641 C CA . ALA A 1 82 ? -9.181 8.412 7.633 1.00 98.31 82 ALA A CA 1
ATOM 642 C C . ALA A 1 82 ? -7.785 8.382 7.012 1.00 98.31 82 ALA A C 1
ATOM 644 O O . ALA A 1 82 ? -6.812 8.631 7.722 1.00 98.31 82 ALA A O 1
ATOM 645 N N . LEU A 1 83 ? -7.701 8.050 5.722 1.00 98.56 83 LEU A N 1
ATOM 646 C CA . LEU A 1 83 ? -6.446 7.793 5.020 1.00 98.56 83 LEU A CA 1
ATOM 647 C C . LEU A 1 83 ? -6.240 8.727 3.833 1.00 98.56 83 LEU A C 1
ATOM 649 O O . LEU A 1 83 ? -7.109 8.870 2.968 1.00 98.56 83 LEU A O 1
ATOM 653 N N . GLU A 1 84 ? -5.029 9.253 3.747 1.00 98.50 84 GLU A N 1
ATOM 654 C CA . GLU A 1 84 ? -4.449 9.796 2.528 1.00 98.50 84 GLU A CA 1
ATOM 655 C C . GLU A 1 84 ? -3.396 8.825 1.998 1.00 98.50 84 GLU A C 1
ATOM 657 O O . GLU A 1 84 ? -2.797 8.048 2.744 1.00 98.50 84 GLU A O 1
ATOM 662 N N . GLN A 1 85 ? -3.174 8.842 0.688 1.00 98.19 85 GLN A N 1
ATOM 663 C CA . GLN A 1 85 ? -2.258 7.907 0.053 1.00 98.19 85 GLN A CA 1
ATOM 664 C C . GLN A 1 85 ? -1.502 8.581 -1.077 1.00 98.19 85 GLN A C 1
ATOM 666 O O . GLN A 1 85 ? -2.096 9.189 -1.970 1.00 98.19 85 GLN A O 1
ATOM 671 N N . ASN A 1 86 ? -0.191 8.381 -1.064 1.00 97.56 86 ASN A N 1
ATOM 672 C CA . ASN A 1 86 ? 0.699 8.680 -2.168 1.00 97.56 86 ASN A CA 1
ATOM 673 C C . ASN A 1 86 ? 1.436 7.392 -2.552 1.00 97.56 86 ASN A C 1
ATOM 675 O O . ASN A 1 86 ? 2.400 6.986 -1.896 1.00 97.56 86 ASN A O 1
ATOM 679 N N . TYR A 1 87 ? 0.937 6.728 -3.597 1.00 97.75 87 TYR A N 1
ATOM 680 C CA . TYR A 1 87 ? 1.370 5.394 -4.014 1.00 97.75 87 TYR A CA 1
ATOM 681 C C . TYR A 1 87 ? 1.329 4.390 -2.849 1.00 97.75 87 TYR A C 1
ATOM 683 O O . TYR A 1 87 ? 0.262 4.106 -2.312 1.00 97.75 87 TYR A O 1
ATOM 691 N N . GLN A 1 88 ? 2.469 3.824 -2.456 1.00 98.25 88 GLN A N 1
ATOM 692 C CA . GLN A 1 88 ? 2.558 2.880 -1.354 1.00 98.25 88 GLN A CA 1
ATOM 693 C C . GLN A 1 88 ? 2.657 3.545 0.022 1.00 98.25 88 GLN A C 1
ATOM 695 O O . GLN A 1 88 ? 2.524 2.853 1.025 1.00 98.25 88 GLN A O 1
ATOM 700 N N . LYS A 1 89 ? 2.900 4.858 0.105 1.00 98.00 89 LYS A N 1
ATOM 701 C CA . LYS A 1 89 ? 2.976 5.580 1.382 1.00 98.00 89 LYS A CA 1
ATOM 702 C C . LYS A 1 89 ? 1.583 6.044 1.788 1.00 98.00 89 LYS A C 1
ATOM 704 O O . LYS A 1 89 ? 0.873 6.646 0.982 1.00 98.00 89 LYS A O 1
ATOM 709 N N . ILE A 1 90 ? 1.209 5.765 3.031 1.00 98.00 90 ILE A N 1
ATOM 710 C CA . ILE A 1 90 ? -0.082 6.148 3.600 1.00 98.00 90 ILE A CA 1
ATOM 711 C C . ILE A 1 90 ? 0.173 7.106 4.763 1.00 98.00 90 ILE A C 1
ATOM 713 O O . ILE A 1 90 ? 1.178 7.002 5.463 1.00 98.00 90 ILE A O 1
ATOM 717 N N . SER A 1 91 ? -0.751 8.029 4.980 1.00 98.38 91 SER A N 1
ATOM 718 C CA . SER A 1 91 ? -0.847 8.850 6.186 1.00 98.38 91 SER A CA 1
ATOM 719 C C . SER A 1 91 ? -2.302 8.897 6.636 1.00 98.38 91 SER A C 1
ATOM 721 O O . SER A 1 91 ? -3.213 8.552 5.878 1.00 98.38 91 SER A O 1
ATOM 723 N N . GLY A 1 92 ? -2.543 9.284 7.885 1.00 98.06 92 GLY A N 1
ATOM 724 C CA . GLY A 1 92 ? -3.907 9.349 8.380 1.00 98.06 92 GLY A CA 1
ATOM 725 C C . GLY A 1 92 ? -4.043 9.282 9.886 1.00 98.06 92 GLY A C 1
ATOM 726 O O . GLY A 1 92 ? -3.074 9.374 10.642 1.00 98.06 92 GLY A O 1
ATOM 727 N N . THR A 1 93 ? -5.286 9.078 10.300 1.00 97.88 93 THR A N 1
ATOM 728 C CA . THR A 1 93 ? -5.681 9.071 11.705 1.00 97.88 93 THR A CA 1
ATOM 729 C C . THR A 1 93 ? -6.645 7.926 11.957 1.00 97.88 93 THR A C 1
ATOM 731 O O . THR A 1 93 ? -7.641 7.774 11.245 1.00 97.88 93 THR A O 1
ATOM 734 N N . LEU A 1 94 ? -6.364 7.146 12.997 1.00 95.56 94 LEU A N 1
ATOM 735 C CA . LEU A 1 94 ? -7.287 6.190 13.589 1.00 95.56 94 LEU A CA 1
ATOM 736 C C . LEU A 1 94 ? -8.047 6.887 14.722 1.00 95.56 94 LEU A C 1
ATOM 738 O O . LEU A 1 94 ? -7.452 7.317 15.704 1.00 95.56 94 LEU A O 1
ATOM 742 N N . THR A 1 95 ? -9.364 6.997 14.604 1.00 94.44 95 THR A N 1
ATOM 743 C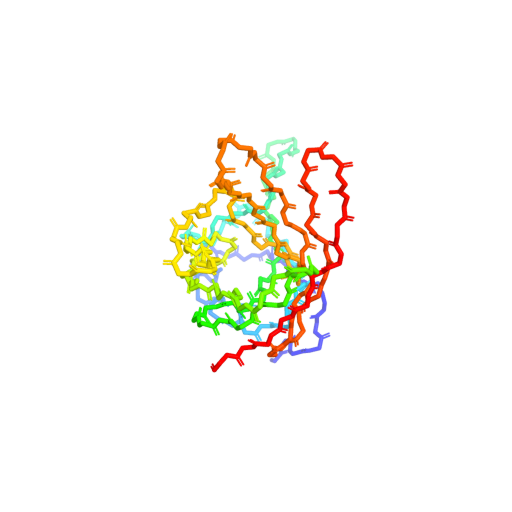 CA . THR A 1 95 ? -10.239 7.497 15.663 1.00 94.44 95 THR A CA 1
ATOM 744 C C . THR A 1 95 ? -10.883 6.330 16.396 1.00 94.44 95 THR A C 1
ATOM 746 O O . THR A 1 95 ? -11.602 5.551 15.775 1.00 94.44 95 THR A O 1
ATOM 749 N N . VAL A 1 96 ? -10.673 6.230 17.705 1.00 90.19 96 VAL A N 1
ATOM 750 C CA . VAL A 1 96 ? -11.266 5.201 18.572 1.00 90.19 96 VAL A CA 1
ATOM 751 C C . VAL A 1 96 ? -12.042 5.894 19.678 1.00 90.19 96 VAL A C 1
ATOM 753 O O . VAL A 1 96 ? -11.494 6.761 20.351 1.00 90.19 96 VAL A O 1
ATOM 756 N N . ASP A 1 97 ? -13.328 5.567 19.831 1.00 86.81 97 ASP A N 1
ATOM 757 C CA . ASP A 1 97 ? -14.198 6.140 20.872 1.00 86.81 97 ASP A CA 1
ATOM 758 C C . ASP A 1 97 ? -14.124 7.687 20.947 1.00 86.81 97 ASP A C 1
ATOM 760 O O . ASP A 1 97 ? -14.164 8.303 22.010 1.00 86.81 97 ASP A O 1
ATOM 764 N N . GLY A 1 98 ? -13.994 8.330 19.778 1.00 87.81 98 GLY A N 1
ATOM 765 C CA . GLY A 1 98 ? -13.913 9.788 19.623 1.00 87.81 98 GLY A CA 1
ATOM 766 C C . GLY A 1 98 ? -12.514 10.399 19.769 1.00 87.81 98 GLY A C 1
ATOM 767 O O . GLY A 1 98 ? -12.355 11.588 19.499 1.00 87.81 98 GLY A O 1
ATOM 768 N N . ARG A 1 99 ? -11.491 9.620 20.135 1.00 90.69 99 ARG A N 1
ATOM 769 C CA . ARG A 1 99 ? -10.100 10.084 20.264 1.00 90.69 99 ARG A CA 1
ATOM 770 C C . ARG A 1 99 ? -9.295 9.784 19.012 1.00 90.69 99 ARG A C 1
ATOM 772 O O . ARG A 1 99 ? -9.361 8.684 18.477 1.00 90.69 99 ARG A O 1
ATOM 779 N N . ALA A 1 100 ? -8.556 10.779 18.532 1.00 93.81 100 ALA A N 1
ATOM 780 C CA . ALA A 1 100 ? -7.757 10.702 17.316 1.00 93.81 100 ALA A CA 1
ATOM 781 C C . ALA A 1 100 ? -6.312 10.281 17.619 1.00 93.81 100 ALA A C 1
ATOM 783 O O . ALA A 1 100 ? -5.614 10.949 18.377 1.00 93.81 100 ALA A O 1
ATOM 784 N N . HIS A 1 101 ? -5.860 9.217 16.961 1.00 94.69 101 HIS A N 1
ATOM 785 C CA . HIS A 1 101 ? -4.504 8.686 17.036 1.00 94.69 101 HIS A CA 1
ATOM 786 C C . HIS A 1 101 ? -3.869 8.736 15.641 1.00 94.69 101 HIS A C 1
ATOM 788 O O . HIS A 1 101 ? -4.320 8.009 14.748 1.00 94.69 101 HIS A O 1
ATOM 794 N N . PRO A 1 102 ? -2.849 9.581 15.413 1.00 97.19 102 PRO A N 1
ATOM 795 C CA . PRO A 1 102 ? -2.091 9.561 14.168 1.00 97.19 102 PRO A CA 1
ATOM 796 C C . PRO A 1 102 ? -1.506 8.171 13.914 1.00 97.19 102 PRO A C 1
ATOM 798 O O . PRO A 1 102 ? -1.025 7.513 14.842 1.00 97.19 102 PRO A O 1
ATOM 801 N N . ILE A 1 103 ? -1.561 7.719 12.661 1.00 97.50 103 ILE A N 1
ATOM 802 C CA . ILE A 1 103 ? -0.891 6.480 12.266 1.00 97.50 103 ILE A CA 1
ATOM 803 C C . ILE A 1 103 ? 0.568 6.761 11.906 1.00 97.50 103 ILE A C 1
ATOM 805 O O . ILE A 1 103 ? 0.905 7.791 11.327 1.00 97.50 103 ILE A O 1
ATOM 809 N N . GLU A 1 104 ? 1.428 5.808 12.220 1.00 97.12 104 GLU A N 1
ATOM 810 C CA . GLU A 1 104 ? 2.870 5.848 12.027 1.00 97.12 104 GLU A CA 1
ATOM 811 C C . GLU A 1 104 ? 3.299 4.671 11.148 1.00 97.12 104 GLU A C 1
ATOM 813 O O . GLU A 1 104 ? 2.659 3.615 11.145 1.00 97.12 104 GLU A O 1
ATOM 818 N N . GLU A 1 105 ? 4.393 4.846 10.401 1.00 95.31 105 GLU A N 1
ATOM 819 C CA . GLU A 1 105 ? 4.985 3.796 9.550 1.00 95.31 105 GLU A CA 1
ATOM 820 C C . GLU A 1 105 ? 3.986 3.171 8.553 1.00 95.31 105 GLU A C 1
ATOM 822 O O . GLU A 1 105 ? 4.088 2.000 8.185 1.00 95.31 105 GLU A O 1
ATOM 827 N N . ALA A 1 106 ? 2.990 3.951 8.121 1.00 97.50 106 ALA A N 1
ATOM 828 C CA . ALA A 1 106 ? 1.887 3.443 7.325 1.00 97.50 106 ALA A CA 1
ATOM 829 C C . ALA A 1 106 ? 2.279 3.227 5.852 1.00 97.50 106 ALA A C 1
ATOM 831 O O . ALA A 1 106 ? 2.708 4.148 5.147 1.00 97.50 106 ALA A O 1
ATOM 832 N N . ARG A 1 107 ? 2.125 1.990 5.368 1.00 98.00 107 ARG A N 1
ATOM 833 C CA . ARG A 1 107 ? 2.534 1.577 4.019 1.00 98.00 107 ARG A CA 1
ATOM 834 C C . ARG A 1 107 ? 1.639 0.478 3.441 1.00 98.00 107 ARG A C 1
ATOM 836 O O . ARG A 1 107 ? 1.187 -0.412 4.160 1.00 98.00 107 ARG A O 1
ATOM 843 N N . MET A 1 108 ? 1.449 0.513 2.122 1.00 98.44 108 MET A N 1
ATOM 844 C CA . MET A 1 108 ? 0.908 -0.586 1.322 1.00 98.44 108 MET A CA 1
ATOM 845 C C . MET A 1 108 ? 2.012 -1.490 0.770 1.00 98.44 108 MET A C 1
ATOM 847 O O . MET A 1 108 ? 3.029 -1.024 0.267 1.00 98.44 108 MET A O 1
ATOM 851 N N . VAL A 1 109 ? 1.751 -2.790 0.765 1.00 97.69 109 VAL A N 1
ATOM 852 C CA . VAL A 1 109 ? 2.499 -3.809 0.030 1.00 97.69 109 VAL A CA 1
ATOM 853 C C . VAL A 1 109 ? 1.479 -4.596 -0.785 1.00 97.69 109 VAL A C 1
ATOM 855 O O . VAL A 1 109 ? 0.853 -5.540 -0.302 1.00 97.69 109 VAL A O 1
ATOM 858 N N . GLY A 1 110 ? 1.233 -4.152 -2.018 1.00 97.81 110 GLY A N 1
ATOM 859 C CA . GLY A 1 110 ? 0.146 -4.689 -2.834 1.00 97.81 110 GLY A CA 1
ATOM 860 C C . GLY A 1 110 ? -1.207 -4.505 -2.149 1.00 97.81 110 GLY A C 1
ATOM 861 O O . GLY A 1 110 ? -1.682 -3.383 -2.006 1.00 97.81 110 GLY A O 1
ATOM 862 N N . THR A 1 111 ? -1.823 -5.605 -1.711 1.00 98.25 111 THR A N 1
ATOM 863 C CA . THR A 1 111 ? -3.102 -5.599 -0.977 1.00 98.25 111 THR A CA 1
ATOM 864 C C . THR A 1 111 ? -2.949 -5.573 0.543 1.00 98.25 111 THR A C 1
ATOM 866 O O . THR A 1 111 ? -3.955 -5.556 1.243 1.00 98.25 111 THR A O 1
ATOM 869 N N . GLU A 1 112 ? -1.732 -5.638 1.076 1.00 98.38 112 GLU A N 1
ATOM 870 C CA . GLU A 1 112 ? -1.492 -5.575 2.519 1.00 98.38 112 GLU A CA 1
ATOM 871 C C . GLU A 1 112 ? -1.226 -4.137 2.948 1.00 98.38 112 GLU A C 1
ATOM 873 O O . GLU A 1 112 ? -0.342 -3.479 2.415 1.00 98.38 112 GLU A O 1
ATOM 878 N N . MET A 1 113 ? -1.973 -3.662 3.931 1.00 98.44 113 MET A N 1
ATOM 879 C CA . MET A 1 113 ? -1.764 -2.397 4.611 1.00 98.44 113 MET A CA 1
ATOM 880 C C . MET A 1 113 ? -1.151 -2.669 5.979 1.00 98.44 113 MET A C 1
ATOM 882 O O . MET A 1 113 ? -1.670 -3.481 6.750 1.00 98.44 113 MET A O 1
ATOM 886 N N . ARG A 1 114 ? -0.068 -1.965 6.300 1.00 98.19 114 ARG A N 1
ATOM 887 C CA . ARG A 1 114 ? 0.551 -1.996 7.625 1.00 98.19 114 ARG A CA 1
ATOM 888 C C . ARG A 1 114 ? 0.686 -0.585 8.148 1.00 98.19 114 ARG A C 1
ATOM 890 O O . ARG A 1 114 ? 1.004 0.313 7.380 1.00 98.19 114 ARG A O 1
ATOM 897 N N . PHE A 1 115 ? 0.433 -0.407 9.432 1.00 97.88 115 PHE A N 1
ATOM 898 C CA . PHE A 1 115 ? 0.684 0.838 10.146 1.00 97.88 115 PHE A CA 1
ATOM 899 C C . PHE A 1 115 ? 0.762 0.549 11.642 1.00 97.88 115 PHE A C 1
ATOM 901 O O . PHE A 1 115 ? 0.365 -0.522 12.102 1.00 97.88 115 PHE A O 1
ATOM 908 N N . SER A 1 116 ? 1.245 1.507 12.417 1.00 97.00 116 SER A N 1
ATOM 909 C CA . SER A 1 116 ? 1.137 1.483 13.871 1.00 97.00 116 SER A CA 1
ATOM 910 C C . SER A 1 116 ? 0.511 2.772 14.385 1.00 97.00 116 SER A C 1
ATOM 912 O O . SER A 1 116 ? 0.341 3.724 13.633 1.00 97.00 116 SER A O 1
ATOM 914 N N . CYS A 1 117 ? 0.111 2.807 15.647 1.00 94.56 117 CYS A N 1
ATOM 915 C CA . CYS A 1 117 ? -0.253 4.048 16.319 1.00 94.56 117 CYS A CA 1
ATOM 916 C C . CYS A 1 117 ? 0.030 3.939 17.818 1.00 94.56 117 CYS A C 1
ATOM 918 O O . CYS A 1 117 ? 0.087 2.841 18.388 1.00 94.56 117 CYS A O 1
ATOM 920 N N . LEU A 1 118 ? 0.197 5.091 18.463 1.00 92.50 118 LEU A N 1
ATOM 921 C CA . LEU A 1 118 ? 0.207 5.200 19.917 1.00 92.50 118 LEU A CA 1
ATOM 922 C C . LEU A 1 118 ? -1.237 5.362 20.399 1.00 92.50 118 LEU A C 1
ATOM 924 O O . LEU A 1 118 ? -1.863 6.405 20.204 1.00 92.50 118 LEU A O 1
ATOM 928 N N . CYS A 1 119 ? -1.771 4.298 20.994 1.00 79.75 119 CYS A N 1
ATOM 929 C CA . CYS A 1 119 ? -3.095 4.298 21.606 1.00 79.75 119 CYS A CA 1
ATOM 930 C C . CYS A 1 119 ? -3.048 4.934 23.004 1.00 79.75 119 CYS A C 1
ATOM 932 O O . CYS A 1 119 ? -1.976 5.213 23.554 1.00 79.75 119 CYS A O 1
ATOM 934 N N . ASP A 1 120 ? -4.224 5.129 23.597 1.00 76.31 120 ASP A N 1
ATOM 935 C CA . ASP A 1 120 ? -4.355 5.626 24.966 1.00 76.31 120 ASP A CA 1
ATOM 936 C C . ASP A 1 120 ? -3.468 4.847 25.958 1.00 76.31 120 ASP A C 1
ATOM 938 O O . ASP A 1 120 ? -3.358 3.619 25.914 1.00 76.31 120 ASP A O 1
ATOM 942 N N . GLY A 1 121 ? -2.798 5.584 26.850 1.00 76.56 121 GLY A N 1
ATOM 943 C CA . GLY A 1 121 ? -1.816 5.029 27.789 1.00 76.56 121 GLY A CA 1
ATOM 944 C C . GLY A 1 121 ? -0.405 4.850 27.213 1.00 76.56 121 GLY A C 1
ATOM 945 O O . GLY A 1 121 ? 0.419 4.191 27.843 1.00 76.56 121 GLY A O 1
ATOM 946 N N . GLY A 1 122 ? -0.117 5.405 26.027 1.00 80.81 122 GLY A N 1
ATOM 947 C CA . GLY A 1 122 ? 1.218 5.386 25.407 1.00 80.81 122 GLY A CA 1
ATOM 948 C C . GLY A 1 122 ? 1.627 4.021 24.845 1.00 80.81 122 GLY A C 1
ATOM 949 O O . GLY A 1 122 ? 2.773 3.818 24.448 1.00 80.81 122 GLY A O 1
ATOM 950 N N . LYS A 1 123 ? 0.691 3.069 24.811 1.00 87.50 123 LYS A N 1
ATOM 951 C CA . LYS A 1 123 ? 0.908 1.713 24.309 1.00 87.50 123 LYS A CA 1
ATOM 952 C C . LYS A 1 123 ? 0.853 1.717 22.777 1.00 87.50 123 LYS A C 1
ATOM 954 O O . LYS A 1 123 ? -0.129 2.162 22.183 1.00 87.50 123 LYS A O 1
ATOM 959 N N . ARG A 1 124 ? 1.894 1.183 22.132 1.00 92.19 124 ARG A N 1
ATOM 960 C CA . ARG A 1 124 ? 1.942 1.013 20.672 1.00 92.19 124 ARG A CA 1
ATOM 961 C C . ARG A 1 124 ? 1.077 -0.173 20.242 1.00 92.19 124 ARG A C 1
ATOM 963 O O . ARG A 1 124 ? 1.196 -1.262 20.805 1.00 92.19 124 ARG A O 1
ATOM 970 N N . ALA A 1 125 ? 0.248 0.033 19.225 1.00 92.38 125 ALA A N 1
ATOM 971 C CA . ALA A 1 125 ? -0.487 -1.019 18.531 1.00 92.38 125 ALA A CA 1
ATOM 972 C C . ALA A 1 125 ? -0.048 -1.067 17.064 1.00 92.38 125 ALA A C 1
ATOM 974 O O . ALA A 1 125 ? 0.099 -0.026 16.427 1.00 92.38 125 ALA A O 1
ATOM 975 N N . ALA A 1 126 ? 0.170 -2.268 16.530 1.00 95.94 126 ALA A N 1
ATOM 976 C CA . ALA A 1 126 ? 0.538 -2.485 15.133 1.00 95.94 126 ALA A CA 1
ATOM 977 C C . ALA A 1 126 ? -0.588 -3.206 14.390 1.00 95.94 126 ALA A C 1
ATOM 979 O O . ALA A 1 126 ? -1.118 -4.203 14.875 1.00 95.94 126 ALA A O 1
ATOM 980 N N . PHE A 1 127 ? -0.929 -2.727 13.203 1.00 96.44 127 PHE A N 1
ATOM 981 C CA . PHE A 1 127 ? -2.000 -3.244 12.365 1.00 96.44 127 PHE A CA 1
ATOM 982 C C . PHE A 1 127 ? -1.410 -3.883 11.111 1.00 96.44 127 PHE A C 1
ATOM 984 O O . PHE A 1 127 ? -0.537 -3.309 10.461 1.00 96.44 127 PHE A O 1
ATOM 991 N N . SER A 1 128 ? -1.911 -5.065 10.761 1.00 97.56 128 SER A N 1
ATOM 992 C CA . SER A 1 128 ? -1.624 -5.747 9.498 1.00 97.56 128 SER A CA 1
ATOM 993 C C . SER A 1 128 ? -2.945 -6.204 8.897 1.00 97.56 128 SER A C 1
ATOM 995 O O . SER A 1 128 ? -3.571 -7.140 9.402 1.00 97.56 128 SER A O 1
ATOM 997 N N . LEU A 1 129 ? -3.398 -5.494 7.866 1.00 98.00 129 LEU A N 1
ATOM 998 C CA . LEU A 1 129 ? -4.737 -5.611 7.292 1.00 98.00 129 LEU A CA 1
ATOM 999 C C . LEU A 1 129 ? -4.625 -5.917 5.800 1.00 98.00 129 LEU A C 1
ATOM 1001 O O . LEU A 1 129 ? -3.869 -5.275 5.081 1.00 98.00 129 LEU A O 1
ATOM 1005 N N . LYS A 1 130 ? -5.398 -6.876 5.307 1.00 98.31 130 LYS A N 1
ATOM 1006 C CA . LYS A 1 130 ? -5.563 -7.137 3.880 1.00 98.31 130 LYS A CA 1
ATOM 1007 C C . LYS A 1 130 ? -6.759 -6.352 3.358 1.00 98.31 130 LYS A C 1
ATOM 1009 O O . LYS A 1 130 ? -7.827 -6.387 3.960 1.00 98.31 130 LYS A O 1
ATOM 1014 N N . VAL A 1 131 ? -6.576 -5.677 2.231 1.00 98.12 131 VAL A N 1
ATOM 1015 C CA . VAL A 1 131 ? -7.577 -4.838 1.570 1.00 98.12 131 VAL A CA 1
ATOM 1016 C C . VAL A 1 131 ? -8.132 -5.573 0.354 1.00 98.12 131 VAL A C 1
ATOM 1018 O O . VAL A 1 131 ? -7.381 -6.045 -0.501 1.00 98.12 131 VAL A O 1
ATOM 1021 N N . ALA A 1 132 ? -9.456 -5.648 0.261 1.00 96.44 132 ALA A N 1
ATOM 1022 C CA . ALA A 1 132 ? -10.182 -6.218 -0.866 1.00 96.44 132 ALA A CA 1
ATOM 1023 C C . ALA A 1 132 ? -11.340 -5.283 -1.244 1.00 96.44 132 ALA A C 1
ATOM 1025 O O . ALA A 1 132 ? -12.438 -5.350 -0.683 1.00 96.44 132 ALA A O 1
ATOM 1026 N N . GLY A 1 133 ? -11.073 -4.366 -2.179 1.00 94.06 133 GLY A N 1
ATOM 1027 C CA . GLY A 1 133 ? -12.038 -3.368 -2.644 1.00 94.06 133 GLY A CA 1
ATOM 1028 C C . GLY A 1 133 ? -12.458 -2.411 -1.526 1.00 94.06 133 GLY A C 1
ATOM 1029 O O . GLY A 1 133 ? -11.676 -1.563 -1.095 1.00 94.06 133 GLY A O 1
ATOM 1030 N N . ASN A 1 134 ? -13.694 -2.574 -1.049 1.00 96.88 134 ASN A N 1
ATOM 1031 C CA . ASN A 1 134 ? -14.286 -1.772 0.029 1.00 96.88 134 ASN A CA 1
ATOM 1032 C C . ASN A 1 134 ? -14.290 -2.488 1.383 1.00 96.88 134 ASN A C 1
ATOM 1034 O O . ASN A 1 134 ? -15.011 -2.079 2.290 1.00 96.88 134 ASN A O 1
ATOM 1038 N N . SER A 1 135 ? -13.505 -3.554 1.525 1.00 97.44 135 SER A N 1
ATOM 1039 C CA . SER A 1 135 ? -13.353 -4.295 2.774 1.00 97.44 135 SER A CA 1
ATOM 1040 C C . SER A 1 135 ? -11.890 -4.368 3.188 1.00 97.44 135 SER A C 1
ATOM 1042 O O . SER A 1 135 ? -10.994 -4.418 2.339 1.00 97.44 135 SER A O 1
ATOM 1044 N N . LEU A 1 136 ? -11.659 -4.367 4.496 1.00 96.50 136 LEU A N 1
ATOM 1045 C CA . LEU A 1 136 ? -10.371 -4.674 5.094 1.00 96.50 136 LEU A CA 1
ATOM 1046 C C . LEU A 1 136 ? -10.558 -5.700 6.210 1.00 96.50 136 LEU A C 1
ATOM 1048 O O . LEU A 1 136 ? -11.584 -5.703 6.890 1.00 96.50 136 LEU A O 1
ATOM 1052 N N . ALA A 1 137 ? -9.582 -6.584 6.378 1.00 97.06 137 ALA A N 1
ATOM 1053 C CA . ALA A 1 137 ? -9.581 -7.575 7.446 1.00 97.06 137 ALA A CA 1
ATOM 1054 C C . ALA A 1 137 ? -8.153 -7.956 7.830 1.00 97.06 137 ALA A C 1
ATOM 1056 O O . ALA A 1 137 ? -7.267 -8.002 6.979 1.00 97.06 137 ALA A O 1
ATOM 1057 N N . GLY A 1 138 ? -7.909 -8.257 9.098 1.00 96.75 138 GLY A N 1
ATOM 1058 C CA . GLY A 1 138 ? -6.594 -8.676 9.558 1.00 96.75 138 GLY A CA 1
ATOM 1059 C C . GLY A 1 138 ? -6.479 -8.651 11.067 1.00 96.75 138 GLY A C 1
ATOM 1060 O O . GLY A 1 138 ? -7.397 -9.067 11.772 1.00 96.75 138 GLY A O 1
ATOM 1061 N N . GLN A 1 139 ? -5.331 -8.200 11.564 1.00 95.44 139 GLN A N 1
ATOM 1062 C CA . GLN A 1 139 ? -5.041 -8.218 12.991 1.00 95.44 139 GLN A CA 1
ATOM 1063 C C . GLN A 1 139 ? -4.434 -6.907 13.475 1.00 95.44 139 GLN A C 1
ATOM 1065 O O . GLN A 1 139 ? -3.626 -6.282 12.786 1.00 95.44 139 GLN A O 1
ATOM 1070 N N . MET A 1 140 ? -4.789 -6.549 14.705 1.00 93.38 140 MET A N 1
ATOM 1071 C CA . MET A 1 140 ? -4.107 -5.555 15.517 1.00 93.38 140 MET A CA 1
ATOM 1072 C C . MET A 1 140 ? -3.348 -6.289 16.616 1.00 93.38 140 MET A C 1
ATOM 1074 O O . MET A 1 140 ? -3.942 -6.979 17.442 1.00 93.38 140 MET A O 1
ATOM 1078 N N . ARG A 1 141 ? -2.032 -6.106 16.656 1.00 94.12 141 ARG A N 1
ATOM 1079 C CA . ARG A 1 141 ? -1.166 -6.563 17.737 1.00 94.12 141 ARG A CA 1
ATOM 1080 C C . ARG A 1 141 ? -0.989 -5.424 18.736 1.00 94.12 141 ARG A C 1
ATOM 1082 O O . ARG A 1 141 ? -0.297 -4.451 18.444 1.00 94.12 141 ARG A O 1
ATOM 1089 N N . GLY A 1 142 ? -1.632 -5.548 19.894 1.00 88.31 142 GLY A N 1
ATOM 1090 C CA . GLY A 1 142 ? -1.348 -4.718 21.063 1.00 88.31 142 GLY A CA 1
ATOM 1091 C C . GLY A 1 142 ? -0.262 -5.345 21.950 1.00 88.31 142 GLY A C 1
ATOM 1092 O O . GLY A 1 142 ? 0.233 -6.429 21.634 1.00 88.31 142 GLY A O 1
ATOM 1093 N N . PRO A 1 143 ? 0.086 -4.711 23.083 1.00 80.62 143 PRO A N 1
ATOM 1094 C CA . PRO A 1 143 ? 1.141 -5.203 23.977 1.00 80.62 143 PRO A CA 1
ATOM 1095 C C . PRO A 1 143 ? 0.844 -6.564 24.612 1.00 80.62 143 PRO A C 1
ATOM 1097 O O . PRO A 1 143 ? 1.754 -7.348 24.843 1.00 80.62 143 PRO A O 1
ATOM 1100 N N . GLU A 1 144 ? -0.429 -6.837 24.902 1.00 83.06 144 GLU A N 1
ATOM 1101 C CA . GLU A 1 144 ? -0.845 -8.020 25.669 1.00 83.06 144 GLU A CA 1
ATOM 1102 C C . GLU A 1 144 ? -1.483 -9.104 24.793 1.00 83.06 144 GLU A C 1
ATOM 1104 O O . GLU A 1 144 ? -1.435 -10.284 25.129 1.00 83.06 144 GLU A O 1
ATOM 1109 N N . ARG A 1 145 ? -2.096 -8.726 23.663 1.00 86.06 145 ARG A N 1
ATOM 1110 C CA . ARG A 1 145 ? -2.795 -9.667 22.779 1.00 86.06 145 ARG A CA 1
ATOM 1111 C C . ARG A 1 145 ? -2.900 -9.170 21.342 1.00 86.06 145 ARG A C 1
ATOM 1113 O O . ARG A 1 145 ? -2.870 -7.966 21.078 1.00 86.06 145 ARG A O 1
ATOM 1120 N N . SER A 1 146 ? -3.095 -10.123 20.433 1.00 91.06 146 SER A N 1
ATOM 1121 C CA . SER A 1 146 ? -3.563 -9.862 19.071 1.00 91.06 146 SER A CA 1
ATOM 1122 C C . SER A 1 146 ? -5.087 -9.953 19.025 1.00 91.06 146 SER A C 1
ATOM 1124 O O . SER A 1 146 ? -5.672 -10.829 19.661 1.00 91.06 146 SER A O 1
ATOM 1126 N N . VAL A 1 147 ? -5.730 -9.059 18.281 1.00 90.94 147 VAL A N 1
ATOM 1127 C CA . VAL A 1 147 ? -7.180 -9.063 18.058 1.00 90.94 147 VAL A CA 1
ATOM 1128 C C . VAL A 1 147 ? -7.476 -8.994 16.567 1.00 90.94 147 VAL A C 1
ATOM 1130 O O . VAL A 1 147 ? -6.762 -8.326 15.816 1.00 90.94 147 VAL A O 1
ATOM 1133 N N . ALA A 1 148 ? -8.526 -9.693 16.138 1.00 92.94 148 ALA A N 1
ATOM 1134 C CA . ALA A 1 148 ? -9.022 -9.584 14.774 1.00 92.94 148 ALA A CA 1
ATOM 1135 C C . ALA A 1 148 ? -9.567 -8.173 14.524 1.00 92.94 148 ALA A C 1
ATOM 1137 O O . ALA A 1 148 ? -10.136 -7.555 15.422 1.00 92.94 148 ALA A O 1
ATOM 1138 N N . VAL A 1 149 ? -9.384 -7.679 13.307 1.00 93.69 149 VAL A N 1
ATOM 1139 C CA . VAL A 1 149 ? -9.861 -6.370 12.865 1.00 93.69 149 VAL A CA 1
ATOM 1140 C C . VAL A 1 149 ? -10.578 -6.559 11.549 1.00 93.69 149 VAL A C 1
ATOM 1142 O O . VAL A 1 149 ? -10.027 -7.168 10.635 1.00 93.69 149 VAL A O 1
ATOM 1145 N N . GLU A 1 150 ? -11.769 -5.995 11.439 1.00 95.06 150 GLU A N 1
ATOM 1146 C CA . GLU A 1 150 ? -12.529 -5.944 10.195 1.00 95.06 150 GLU A CA 1
ATOM 1147 C C . GLU A 1 150 ? -12.991 -4.518 9.942 1.00 95.06 150 GLU A C 1
ATOM 1149 O O . GLU A 1 150 ? -13.132 -3.719 10.867 1.00 95.06 150 GLU A O 1
ATOM 1154 N N . GLY A 1 151 ? -13.224 -4.174 8.685 1.00 95.06 151 GLY A N 1
ATOM 1155 C CA . GLY A 1 151 ? -13.646 -2.834 8.337 1.00 95.06 151 GLY A CA 1
ATOM 1156 C C . GLY A 1 151 ? -14.204 -2.732 6.934 1.00 95.06 151 GLY A C 1
ATOM 1157 O O . GLY A 1 151 ? -13.971 -3.582 6.071 1.00 95.06 151 GLY A O 1
ATOM 1158 N N . LYS A 1 152 ? -14.961 -1.662 6.719 1.00 97.06 152 LYS A N 1
ATOM 1159 C CA . LYS A 1 152 ? -15.582 -1.333 5.439 1.00 97.06 152 LYS A CA 1
ATOM 1160 C C . LYS A 1 152 ? -15.340 0.126 5.104 1.00 97.06 152 LYS A C 1
ATOM 1162 O O . LYS A 1 152 ? -15.322 0.977 5.994 1.00 97.06 152 LYS A O 1
ATOM 1167 N N . ARG A 1 153 ? -15.154 0.406 3.819 1.00 97.25 153 ARG A N 1
ATOM 1168 C CA . ARG A 1 153 ? -15.074 1.777 3.319 1.00 97.25 153 ARG A CA 1
ATOM 1169 C C . ARG A 1 153 ? -16.439 2.453 3.480 1.00 97.25 153 ARG A C 1
ATOM 1171 O O . ARG A 1 153 ? -17.461 1.789 3.293 1.00 97.25 153 ARG A O 1
ATOM 1178 N N . LEU A 1 154 ? -16.424 3.727 3.865 1.00 94.25 154 LEU A N 1
ATOM 1179 C CA . LEU A 1 154 ? -17.605 4.589 3.967 1.00 94.25 154 LEU A CA 1
ATOM 1180 C C . LEU A 1 154 ? -17.920 5.268 2.634 1.00 94.25 154 LEU A C 1
ATOM 1182 O O . LEU A 1 154 ? -16.955 5.580 1.898 1.00 94.25 154 LEU A O 1
#